Protein AF-A0A0A9YXP7-F1 (afdb_monomer)

pLDDT: mean 76.03, std 18.48, range [41.91, 94.75]

Organism: Lygus hesperus (NCBI:txid30085)

Structure (mmCIF, N/CA/C/O backbone):
data_AF-A0A0A9YXP7-F1
#
_entry.id   AF-A0A0A9YXP7-F1
#
loop_
_atom_site.group_PDB
_atom_site.id
_atom_site.type_symbol
_atom_site.label_atom_id
_atom_site.label_alt_id
_atom_site.label_comp_id
_atom_site.label_asym_id
_atom_site.label_entity_id
_atom_site.label_seq_id
_atom_site.pdbx_PDB_ins_code
_atom_site.Cartn_x
_atom_site.Cartn_y
_atom_site.Cartn_z
_atom_site.occupancy
_atom_site.B_iso_or_equiv
_atom_site.auth_seq_id
_atom_site.auth_comp_id
_atom_site.auth_asym_id
_atom_site.auth_atom_id
_atom_site.pdbx_PDB_model_num
ATOM 1 N N . MET A 1 1 ? -38.072 13.323 84.840 1.00 43.09 1 MET A N 1
ATOM 2 C CA . MET A 1 1 ? -38.131 12.289 83.784 1.00 43.09 1 MET A CA 1
ATOM 3 C C . MET A 1 1 ? -38.565 12.978 82.491 1.00 43.09 1 MET A C 1
ATOM 5 O O . MET A 1 1 ? -39.539 13.714 82.524 1.00 43.09 1 MET A O 1
ATOM 9 N N . MET A 1 2 ? -37.765 12.872 81.425 1.00 55.41 2 MET A N 1
ATOM 10 C CA . MET A 1 2 ? -37.978 13.481 80.089 1.00 55.41 2 MET A CA 1
ATOM 11 C C . MET A 1 2 ? -39.041 12.689 79.277 1.00 55.41 2 MET A C 1
ATOM 13 O O . MET A 1 2 ? -39.291 11.553 79.682 1.00 55.41 2 MET A O 1
ATOM 17 N N . PRO A 1 3 ? -39.653 13.198 78.168 1.00 49.94 3 PRO A N 1
ATOM 18 C CA . PRO A 1 3 ? -38.932 13.533 76.923 1.00 49.94 3 PRO A CA 1
ATOM 19 C C . PRO A 1 3 ? -39.454 14.720 76.071 1.00 49.94 3 PRO A C 1
ATOM 21 O O . PRO A 1 3 ? -40.527 15.274 76.277 1.00 49.94 3 PRO A O 1
ATOM 24 N N . LYS A 1 4 ? -38.610 15.113 75.104 1.00 57.34 4 LYS A N 1
ATOM 25 C CA . LYS A 1 4 ? -38.695 16.284 74.207 1.00 57.34 4 LYS A CA 1
ATOM 26 C C . LYS A 1 4 ? -39.688 16.102 73.033 1.00 57.34 4 LYS A C 1
ATOM 28 O O . LYS A 1 4 ? -39.915 14.965 72.618 1.00 57.34 4 LYS A O 1
ATOM 33 N N . PRO A 1 5 ? -40.214 17.196 72.440 1.00 53.53 5 PRO A N 1
ATOM 34 C CA . PRO A 1 5 ? -41.163 17.141 71.327 1.00 53.53 5 PRO A CA 1
ATOM 35 C C . PRO A 1 5 ? -40.506 16.979 69.943 1.00 53.53 5 PRO A C 1
ATOM 37 O O . PRO A 1 5 ? -39.357 17.357 69.715 1.00 53.53 5 PRO A O 1
ATOM 40 N N . LYS A 1 6 ? -41.289 16.392 69.027 1.00 53.03 6 LYS A N 1
ATOM 41 C CA . LYS A 1 6 ? -40.946 15.980 67.659 1.00 53.03 6 LYS A CA 1
ATOM 42 C C . LYS A 1 6 ? -40.869 17.151 66.668 1.00 53.03 6 LYS A C 1
ATOM 44 O O . LYS A 1 6 ? -41.701 18.052 66.673 1.00 53.03 6 LYS A O 1
ATOM 49 N N . THR A 1 7 ? -39.903 17.042 65.762 1.00 54.31 7 THR A N 1
ATOM 50 C CA . THR A 1 7 ? -39.641 17.858 64.570 1.00 54.31 7 THR A CA 1
ATOM 51 C C . THR A 1 7 ? -40.850 17.957 63.629 1.00 54.31 7 THR A C 1
ATOM 53 O O . THR A 1 7 ? -41.435 16.937 63.268 1.00 54.31 7 THR A O 1
ATOM 56 N N . ARG A 1 8 ? -41.164 19.164 63.138 1.00 48.66 8 ARG A N 1
ATOM 57 C CA . ARG A 1 8 ? -42.039 19.387 61.972 1.00 48.66 8 ARG A CA 1
ATOM 58 C C . ARG A 1 8 ? -41.346 20.342 60.999 1.00 48.66 8 ARG A C 1
ATOM 60 O O . ARG A 1 8 ? -41.334 21.547 61.216 1.00 48.66 8 ARG A O 1
ATOM 67 N N . ARG A 1 9 ? -40.750 19.790 59.937 1.00 43.06 9 ARG A N 1
ATOM 68 C CA . ARG A 1 9 ? -40.288 20.554 58.767 1.00 43.06 9 ARG A CA 1
ATOM 69 C C . ARG A 1 9 ? -41.512 21.132 58.042 1.00 43.06 9 ARG A C 1
ATOM 71 O O . ARG A 1 9 ? -42.441 20.384 57.738 1.00 43.06 9 ARG A O 1
ATOM 78 N N . GLN A 1 10 ? -41.517 22.439 57.780 1.00 42.56 10 GLN A N 1
ATOM 79 C CA . GLN A 1 10 ? -42.403 23.068 56.794 1.00 42.56 10 GLN A CA 1
ATOM 80 C C . GLN A 1 10 ? -41.690 23.164 55.435 1.00 42.56 10 GLN A C 1
ATOM 82 O O . GLN A 1 10 ? -40.469 23.288 55.379 1.00 42.56 10 GLN A O 1
ATOM 87 N N . ARG A 1 11 ? -42.495 23.014 54.375 1.00 45.34 11 ARG A N 1
ATOM 88 C CA . ARG A 1 11 ? -42.159 22.900 52.945 1.00 45.34 11 ARG A CA 1
ATOM 89 C C . ARG A 1 11 ? -41.540 24.169 52.363 1.00 45.34 11 ARG A C 1
ATOM 91 O O . ARG A 1 11 ? -41.946 25.262 52.743 1.00 45.34 11 ARG A O 1
ATOM 98 N N . VAL A 1 12 ? -40.719 23.987 51.328 1.00 52.00 12 VAL A N 1
ATOM 99 C CA . VAL A 1 12 ? -40.520 24.965 50.246 1.00 52.00 12 VAL A CA 1
ATOM 100 C C . VAL A 1 12 ? -40.708 24.219 48.905 1.00 52.00 12 VAL A C 1
ATOM 102 O O . VAL A 1 12 ? -40.349 23.039 48.863 1.00 52.00 12 VAL A O 1
ATOM 105 N N . PRO A 1 13 ? -41.360 24.827 47.892 1.00 47.38 13 PRO A N 1
ATOM 106 C CA . PRO A 1 13 ? -41.987 24.139 46.761 1.00 47.38 13 PRO A CA 1
ATOM 107 C C . PRO A 1 13 ? -41.158 24.157 45.465 1.00 47.38 13 PRO A C 1
ATOM 109 O O . PRO A 1 13 ? -40.316 25.031 45.287 1.00 47.38 13 PRO A O 1
ATOM 112 N N . ASP A 1 14 ? -41.473 23.188 44.601 1.00 50.59 14 ASP A N 1
ATOM 113 C CA . ASP A 1 14 ? -41.343 23.131 43.138 1.00 50.59 14 ASP A CA 1
ATOM 114 C C . ASP A 1 14 ? -40.192 23.924 42.497 1.00 50.59 14 ASP A C 1
ATOM 116 O O . ASP A 1 14 ? -40.327 25.098 42.159 1.00 50.59 14 ASP A O 1
ATOM 120 N N . SER A 1 15 ? -39.087 23.231 42.228 1.00 51.75 15 SER A N 1
ATOM 121 C CA . SER A 1 15 ? -38.166 23.609 41.158 1.00 51.75 15 SER A CA 1
ATOM 122 C C . SER A 1 15 ? -37.606 22.343 40.521 1.00 51.75 15 SER A C 1
ATOM 124 O O . SER A 1 15 ? -36.707 21.711 41.071 1.00 51.75 15 SER A O 1
ATOM 126 N N . GLU A 1 16 ? -38.220 22.008 39.391 1.00 49.91 16 GLU A N 1
ATOM 127 C CA . GLU A 1 16 ? -37.574 21.448 38.206 1.00 49.91 16 GLU A CA 1
ATOM 128 C C . GLU A 1 16 ? -36.792 20.154 38.449 1.00 49.91 16 GLU A C 1
ATOM 130 O O . GLU A 1 16 ? -35.599 20.143 38.751 1.00 49.91 16 GLU A O 1
ATOM 135 N N . ASP A 1 17 ? -37.506 19.043 38.254 1.00 47.84 17 ASP A N 1
ATOM 136 C CA . ASP A 1 17 ? -36.911 17.786 37.830 1.00 47.84 17 ASP A CA 1
ATOM 137 C C . ASP A 1 17 ? -36.052 18.066 36.582 1.00 47.84 17 ASP A C 1
ATOM 139 O O . ASP A 1 17 ? -36.561 18.155 35.462 1.00 47.84 17 ASP A O 1
ATOM 143 N N . GLU A 1 18 ? -34.738 18.231 36.761 1.00 48.19 18 GLU A N 1
ATOM 144 C CA . GLU A 1 18 ? -33.789 17.977 35.681 1.00 48.19 18 GLU A CA 1
ATOM 145 C C . GLU A 1 18 ? -33.803 16.472 35.409 1.00 48.19 18 GLU A C 1
ATOM 147 O O . GLU A 1 18 ? -32.941 15.701 35.841 1.00 48.19 18 GLU A O 1
ATOM 152 N N . ASP A 1 19 ? -34.824 16.064 34.661 1.00 44.59 19 ASP A N 1
ATOM 153 C CA . ASP A 1 19 ? -34.746 14.933 33.765 1.00 44.59 19 ASP A CA 1
ATOM 154 C C . ASP A 1 19 ? -33.557 15.185 32.827 1.00 44.59 19 ASP A C 1
ATOM 156 O O . ASP A 1 19 ? -33.683 15.708 31.720 1.00 44.59 19 ASP A O 1
ATOM 160 N N . ILE A 1 20 ? -32.381 14.712 33.236 1.00 49.94 20 ILE A N 1
ATOM 161 C CA . ILE A 1 20 ? -31.338 14.219 32.331 1.00 49.94 20 ILE A CA 1
ATOM 162 C C . ILE A 1 20 ? -31.859 12.967 31.606 1.00 49.94 20 ILE A C 1
ATOM 164 O O . ILE A 1 20 ? -31.218 11.916 31.567 1.00 49.94 20 ILE A O 1
ATOM 168 N N . ASN A 1 21 ? -33.045 13.072 31.002 1.00 43.00 21 ASN A N 1
ATOM 169 C CA . ASN A 1 21 ? -33.389 12.247 29.875 1.00 43.00 21 ASN A CA 1
ATOM 170 C C . ASN A 1 21 ? -32.443 12.701 28.773 1.00 43.00 21 ASN A C 1
ATOM 172 O O . ASN A 1 21 ? -32.563 13.796 28.224 1.00 43.00 21 ASN A O 1
ATOM 176 N N . SER A 1 22 ? -31.425 11.877 28.557 1.00 44.22 22 SER A N 1
ATOM 177 C CA . SER A 1 22 ? -30.507 11.969 27.442 1.00 44.22 22 SER A CA 1
ATOM 178 C C . SER A 1 22 ? -31.349 12.000 26.182 1.00 44.22 22 SER A C 1
ATOM 180 O O . SER A 1 22 ? -31.736 10.953 25.674 1.00 44.22 22 SER A O 1
ATOM 182 N N . THR A 1 23 ? -31.680 13.204 25.717 1.00 45.41 23 THR A N 1
ATOM 183 C CA . THR A 1 23 ? -32.267 13.416 24.409 1.00 45.41 23 THR A CA 1
ATOM 184 C C . THR A 1 23 ? -31.280 12.802 23.441 1.00 45.41 23 THR A C 1
ATOM 186 O O . THR A 1 23 ? -30.226 13.383 23.161 1.00 45.41 23 THR A O 1
ATOM 189 N N . GLU A 1 24 ? -31.608 11.583 23.013 1.00 50.09 24 GLU A N 1
ATOM 190 C CA . GLU A 1 24 ? -31.184 10.978 21.771 1.00 50.09 24 GLU A CA 1
ATOM 191 C C . GLU A 1 24 ? -31.260 12.088 20.735 1.00 50.09 24 GLU A C 1
ATOM 193 O O . GLU A 1 24 ? -32.302 12.400 20.160 1.00 50.09 24 GLU A O 1
ATOM 198 N N . LYS A 1 25 ? -30.124 12.752 20.527 1.00 47.91 25 LYS A N 1
ATOM 199 C CA . LYS A 1 25 ? -29.861 13.353 19.243 1.00 47.91 25 LYS A CA 1
ATOM 200 C C . LYS A 1 25 ? -29.823 12.143 18.341 1.00 47.91 25 LYS A C 1
ATOM 202 O O . LYS A 1 25 ? -28.817 11.436 18.330 1.00 47.91 25 LYS A O 1
ATOM 207 N N . GLU A 1 26 ? -30.948 11.871 17.687 1.00 47.69 26 GLU A N 1
ATOM 208 C CA . GLU A 1 26 ? -30.986 11.054 16.492 1.00 47.69 26 GLU A CA 1
ATOM 209 C C . GLU A 1 26 ? -29.890 11.609 15.590 1.00 47.69 26 GLU A C 1
ATOM 211 O O . GLU A 1 26 ? -30.033 12.640 14.929 1.00 47.69 26 GLU A O 1
ATOM 216 N N . VAL A 1 27 ? -28.719 10.982 15.681 1.00 57.28 27 VAL A N 1
ATOM 217 C CA . VAL A 1 27 ? -27.621 11.239 14.776 1.00 57.28 27 VAL A CA 1
ATOM 218 C C . VAL A 1 27 ? -28.210 10.855 13.430 1.00 57.28 27 VAL A C 1
ATOM 220 O O . VAL A 1 27 ? -28.653 9.709 13.294 1.00 57.28 27 VAL A O 1
ATOM 223 N N . PRO A 1 28 ? -28.319 11.796 12.477 1.00 45.31 28 PRO A N 1
ATOM 224 C CA . PRO A 1 28 ? -28.971 11.525 11.214 1.00 45.31 28 PRO A CA 1
ATOM 225 C C . PRO A 1 28 ? -28.289 10.299 10.632 1.00 45.31 28 PRO A C 1
ATOM 227 O O . PRO A 1 28 ? -27.077 10.327 10.417 1.00 45.31 28 PRO A O 1
ATOM 230 N N . SER A 1 29 ? -29.077 9.226 10.495 1.00 51.47 29 SER A N 1
ATOM 231 C CA . SER A 1 29 ? -28.698 7.925 9.955 1.00 51.47 29 SER A CA 1
ATOM 232 C C . SER A 1 29 ? -27.613 8.132 8.912 1.00 51.47 29 SER A C 1
ATOM 234 O O . SER A 1 29 ? -27.926 8.565 7.799 1.00 51.47 29 SER A O 1
ATOM 236 N N . HIS A 1 30 ? -26.352 7.863 9.281 1.00 53.53 30 HIS A N 1
ATOM 237 C CA . HIS A 1 30 ? -25.260 7.824 8.325 1.00 53.53 30 HIS A CA 1
ATOM 238 C C . HIS A 1 30 ? -25.697 6.807 7.288 1.00 53.53 30 HIS A C 1
ATOM 240 O O . HIS A 1 30 ? -25.744 5.601 7.544 1.00 53.53 30 HIS A O 1
ATOM 246 N N . SER A 1 31 ? -26.143 7.338 6.151 1.00 52.78 31 SER A N 1
ATOM 247 C CA . SER A 1 31 ? -26.512 6.583 4.977 1.00 52.78 31 SER A CA 1
ATOM 248 C C . SER A 1 31 ? -25.428 5.539 4.804 1.00 52.78 31 SER A C 1
ATOM 250 O O . SER A 1 31 ? -24.266 5.901 4.615 1.00 52.78 31 SER A O 1
ATOM 252 N N . HIS A 1 32 ? -25.801 4.266 4.931 1.00 55.19 32 HIS A N 1
ATOM 253 C CA . HIS A 1 32 ? -24.966 3.149 4.531 1.00 55.19 32 HIS A CA 1
ATOM 254 C C . HIS A 1 32 ? -24.724 3.309 3.026 1.00 55.19 32 HIS A C 1
ATOM 256 O O . HIS A 1 32 ? -25.398 2.680 2.207 1.00 55.19 32 HIS A O 1
ATOM 262 N N . PHE A 1 33 ? -23.786 4.174 2.637 1.00 53.22 33 PHE A N 1
ATOM 263 C CA . PHE A 1 33 ? -23.137 4.080 1.347 1.00 53.22 33 PHE A CA 1
ATOM 264 C C . PHE A 1 33 ? -22.398 2.754 1.407 1.00 53.22 33 PHE A C 1
ATOM 266 O O . PHE A 1 33 ? -21.276 2.654 1.892 1.00 53.22 33 PHE A O 1
ATOM 273 N N . LYS A 1 34 ? -23.092 1.687 1.001 1.00 62.25 34 LYS A N 1
ATOM 274 C CA . LYS A 1 34 ? -22.461 0.398 0.768 1.00 62.25 34 LYS A CA 1
ATOM 275 C C . LYS A 1 34 ? -21.367 0.681 -0.246 1.00 62.25 34 LYS A C 1
ATOM 277 O O . LYS A 1 34 ? -21.678 1.012 -1.391 1.00 62.25 34 LYS A O 1
ATOM 282 N N . GLY A 1 35 ? -20.116 0.62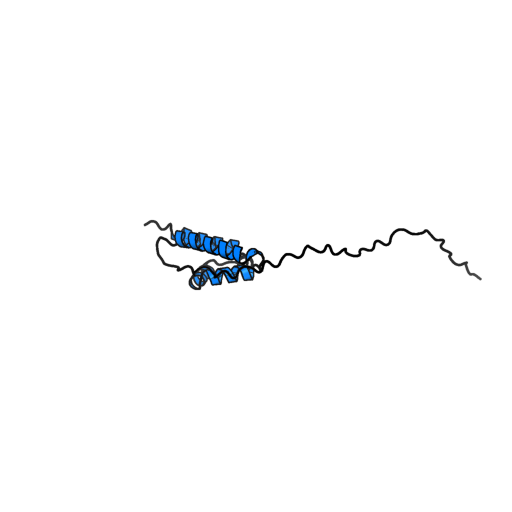8 0.212 1.00 60.66 35 GLY A N 1
ATOM 283 C CA . GLY A 1 35 ? -18.956 0.839 -0.638 1.00 60.66 35 GLY A CA 1
ATOM 284 C C . GLY A 1 35 ? -19.123 0.049 -1.927 1.00 60.66 35 GLY A C 1
ATOM 285 O O . GLY A 1 35 ? -19.615 -1.086 -1.918 1.00 60.66 35 GLY A O 1
ATOM 286 N N . VAL A 1 36 ? -18.779 0.675 -3.048 1.00 67.81 36 VAL A N 1
ATOM 287 C CA . VAL A 1 36 ? -18.876 0.009 -4.344 1.00 67.81 36 VAL A CA 1
ATOM 288 C C . VAL A 1 36 ? -17.993 -1.238 -4.285 1.00 67.81 36 VAL A C 1
ATOM 290 O O . VAL A 1 36 ? -16.881 -1.194 -3.751 1.00 67.81 36 VAL A O 1
ATOM 293 N N . SER A 1 37 ? -18.481 -2.360 -4.826 1.00 69.31 37 SER A N 1
ATOM 294 C CA . SER A 1 37 ? -17.662 -3.556 -5.050 1.00 69.31 37 SER A CA 1
ATOM 295 C C . SER A 1 37 ? -16.651 -3.250 -6.160 1.00 69.31 37 SER A C 1
ATOM 297 O O . SER A 1 37 ? -16.834 -3.594 -7.327 1.00 69.31 37 SER A O 1
ATOM 299 N N . ALA A 1 38 ? -15.614 -2.492 -5.810 1.00 77.00 38 ALA A N 1
ATOM 300 C CA . ALA A 1 38 ? -14.483 -2.232 -6.674 1.00 77.00 38 ALA A CA 1
ATOM 301 C C . ALA A 1 38 ? -13.574 -3.461 -6.648 1.00 77.00 38 ALA A C 1
ATOM 303 O O . ALA A 1 38 ? -13.367 -4.085 -5.607 1.00 77.00 38 ALA A O 1
ATOM 304 N N . LYS A 1 39 ? -13.036 -3.829 -7.810 1.00 82.94 39 LYS A N 1
ATOM 305 C CA . LYS A 1 39 ? -12.023 -4.881 -7.870 1.00 82.94 39 LYS A CA 1
ATOM 306 C C . LYS A 1 39 ? -10.721 -4.326 -7.285 1.00 82.94 39 LYS A C 1
ATOM 308 O O . LYS A 1 39 ? -10.392 -3.177 -7.598 1.00 82.94 39 LYS A O 1
ATOM 313 N N . PRO A 1 40 ? -9.985 -5.103 -6.473 1.00 83.19 40 PRO A N 1
ATOM 314 C CA . PRO A 1 40 ? -8.676 -4.677 -6.004 1.00 83.19 40 PRO A CA 1
ATOM 315 C C . PRO A 1 40 ? -7.764 -4.381 -7.205 1.00 83.19 40 PRO A C 1
ATOM 317 O O . PRO A 1 40 ? -7.935 -4.981 -8.277 1.00 83.19 40 PRO A O 1
ATOM 320 N N . PRO A 1 41 ? -6.817 -3.436 -7.066 1.00 85.12 41 PRO A N 1
ATOM 321 C CA . PRO A 1 41 ? -5.836 -3.181 -8.108 1.00 85.12 41 PRO A CA 1
ATOM 322 C C . PRO A 1 41 ? -5.051 -4.462 -8.401 1.00 85.12 41 PRO A C 1
ATOM 324 O O . PRO A 1 41 ? -4.917 -5.340 -7.550 1.00 85.12 41 PRO A O 1
ATOM 327 N N . LYS A 1 42 ? -4.532 -4.579 -9.626 1.00 88.69 42 LYS A N 1
ATOM 328 C CA . LYS A 1 42 ? -3.661 -5.706 -9.973 1.00 88.69 42 LYS A CA 1
ATOM 329 C C . LYS A 1 42 ? -2.445 -5.712 -9.033 1.00 88.69 42 LYS A C 1
ATOM 331 O O . LYS A 1 42 ? -1.927 -4.619 -8.774 1.00 88.69 42 LYS A O 1
ATOM 336 N N . PRO A 1 43 ? -1.981 -6.890 -8.580 1.00 89.38 43 PRO A N 1
ATOM 337 C CA . PRO A 1 43 ? -0.770 -6.997 -7.779 1.00 89.38 43 PRO A CA 1
ATOM 338 C C . PRO A 1 43 ? 0.405 -6.288 -8.447 1.00 89.38 43 PRO A C 1
ATOM 340 O O . PRO A 1 43 ? 0.525 -6.262 -9.680 1.00 89.38 43 PRO A O 1
ATOM 343 N N . LEU A 1 44 ? 1.253 -5.679 -7.629 1.00 88.19 44 LEU A N 1
ATOM 344 C CA . LEU A 1 44 ? 2.452 -5.011 -8.092 1.00 88.19 44 LEU A CA 1
ATOM 345 C C . LEU A 1 44 ? 3.504 -6.072 -8.409 1.00 88.19 44 LEU A C 1
ATOM 347 O O . LEU A 1 44 ? 4.012 -6.731 -7.514 1.00 88.19 44 LEU A O 1
ATOM 351 N N . ILE A 1 45 ? 3.854 -6.207 -9.684 1.00 85.69 45 ILE A N 1
ATOM 352 C CA . ILE A 1 45 ? 4.929 -7.110 -10.102 1.00 85.69 45 ILE A CA 1
ATOM 353 C C . ILE A 1 45 ? 6.263 -6.462 -9.739 1.00 85.69 45 ILE A C 1
ATOM 355 O O . ILE A 1 45 ? 6.617 -5.417 -10.302 1.00 85.69 45 ILE A O 1
ATOM 359 N N . ILE A 1 46 ? 6.986 -7.080 -8.809 1.00 83.38 46 ILE A N 1
ATOM 360 C CA . ILE A 1 46 ? 8.276 -6.595 -8.327 1.00 83.38 46 ILE A CA 1
ATOM 361 C C . ILE A 1 46 ? 9.367 -7.205 -9.198 1.00 83.38 46 ILE A C 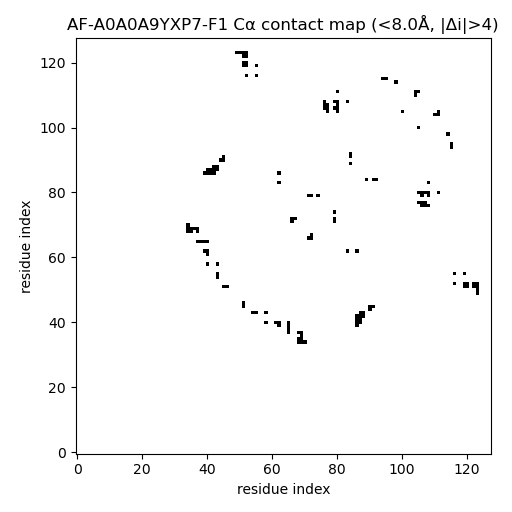1
ATOM 363 O O . ILE A 1 46 ? 9.728 -8.366 -9.053 1.00 83.38 46 ILE A O 1
ATOM 367 N N . ASP A 1 47 ? 9.901 -6.414 -10.125 1.00 80.94 47 ASP A N 1
ATOM 368 C CA . ASP A 1 47 ? 11.048 -6.811 -10.932 1.00 80.94 47 ASP A CA 1
ATOM 369 C C . ASP A 1 47 ? 12.283 -5.981 -10.578 1.00 80.94 47 ASP A C 1
ATOM 371 O O . ASP A 1 47 ? 12.198 -4.819 -10.185 1.00 80.94 47 ASP A O 1
ATOM 375 N N . ALA A 1 48 ? 13.470 -6.565 -10.752 1.00 69.06 48 ALA A N 1
ATOM 376 C CA . ALA A 1 48 ? 14.750 -5.871 -10.576 1.00 69.06 48 ALA A CA 1
ATOM 377 C C . ALA A 1 48 ? 15.024 -4.814 -11.674 1.00 69.06 48 ALA A C 1
ATOM 379 O O . ALA A 1 48 ? 16.169 -4.441 -11.918 1.00 69.06 48 ALA A O 1
ATOM 380 N N . SER A 1 49 ? 13.985 -4.352 -12.376 1.00 66.12 49 SER A N 1
ATOM 381 C CA . SER A 1 49 ? 14.097 -3.393 -13.468 1.00 66.12 49 SER A CA 1
ATOM 382 C C . SER A 1 49 ? 14.301 -1.965 -12.945 1.00 66.12 49 SER A C 1
ATOM 384 O O . SER A 1 49 ? 13.833 -1.596 -11.867 1.00 66.12 49 SER A O 1
ATOM 386 N N . SER A 1 50 ? 14.938 -1.117 -13.758 1.00 66.31 50 SER A N 1
ATOM 387 C CA . SER A 1 50 ? 15.198 0.303 -13.448 1.00 66.31 50 SER A CA 1
ATOM 388 C C . SER A 1 50 ? 13.918 1.148 -13.237 1.00 66.31 50 SER A C 1
ATOM 390 O O . SER A 1 50 ? 13.960 2.254 -12.706 1.00 66.31 50 SER A O 1
ATOM 392 N N . ASN A 1 51 ? 12.733 0.616 -13.566 1.00 82.50 51 ASN A N 1
ATOM 393 C CA . ASN A 1 51 ? 11.479 1.378 -13.584 1.00 82.50 51 ASN A CA 1
ATOM 394 C C . ASN A 1 51 ? 10.572 1.144 -12.364 1.00 82.50 51 ASN A C 1
ATOM 396 O O . ASN A 1 51 ? 9.408 1.563 -12.368 1.00 82.50 51 ASN A O 1
ATOM 400 N N . MET A 1 52 ? 11.077 0.499 -11.308 1.00 86.19 52 MET A N 1
ATOM 401 C CA . MET A 1 52 ? 10.258 0.123 -10.152 1.00 86.19 52 MET A CA 1
ATOM 402 C C . MET A 1 52 ? 9.611 1.330 -9.448 1.00 86.19 52 MET A C 1
ATOM 404 O O . MET A 1 52 ? 8.444 1.276 -9.065 1.00 86.19 52 MET A O 1
ATOM 408 N N . SER A 1 53 ? 10.320 2.460 -9.368 1.00 86.75 53 SER A N 1
ATOM 409 C CA . SER A 1 53 ? 9.798 3.719 -8.811 1.00 86.75 53 SER A CA 1
ATOM 410 C C . SER A 1 53 ? 8.564 4.235 -9.568 1.00 86.75 53 SER A C 1
ATOM 412 O O . SER A 1 53 ? 7.584 4.669 -8.960 1.00 86.75 53 SER A O 1
ATOM 414 N N . GLN A 1 54 ? 8.558 4.143 -10.902 1.00 87.81 54 GLN A N 1
ATOM 415 C CA . GLN A 1 54 ? 7.416 4.567 -11.716 1.00 87.81 54 GLN A CA 1
ATOM 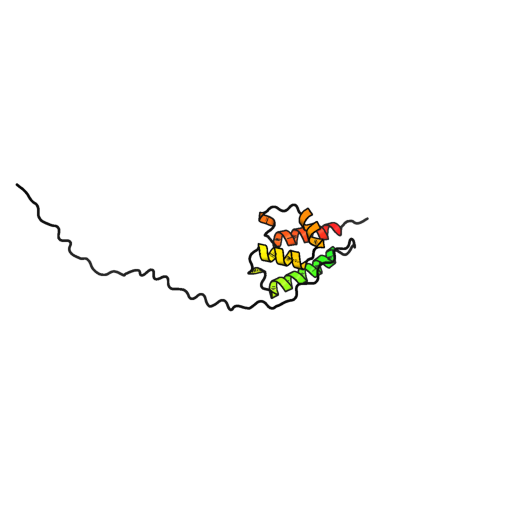416 C C . GLN A 1 54 ? 6.236 3.596 -11.584 1.00 87.81 54 GLN A C 1
ATOM 418 O O . GLN A 1 54 ? 5.097 4.043 -11.431 1.00 87.81 54 GLN A O 1
ATOM 423 N N . LYS A 1 55 ? 6.499 2.282 -11.591 1.00 89.62 55 LYS A N 1
ATOM 424 C CA . LYS A 1 55 ? 5.466 1.255 -11.372 1.00 89.62 55 LYS A CA 1
ATOM 425 C C . LYS A 1 55 ? 4.795 1.416 -10.011 1.00 89.62 55 LYS A C 1
ATOM 427 O O . LYS A 1 55 ? 3.569 1.404 -9.939 1.00 89.62 55 LYS A O 1
ATOM 432 N N . TRP A 1 56 ? 5.589 1.658 -8.968 1.00 91.12 56 TRP A N 1
ATOM 433 C CA . TRP A 1 56 ? 5.096 1.954 -7.628 1.00 91.12 56 TRP A CA 1
ATOM 434 C C . TRP A 1 56 ? 4.172 3.175 -7.612 1.00 91.12 56 TRP A C 1
ATOM 436 O O . TRP A 1 56 ? 3.057 3.069 -7.121 1.00 91.12 56 TRP A O 1
ATOM 446 N N . LYS A 1 57 ? 4.581 4.307 -8.204 1.00 90.69 57 LYS A N 1
ATOM 447 C CA . LYS A 1 57 ? 3.760 5.536 -8.250 1.00 90.69 57 LYS A CA 1
ATOM 448 C C . LYS A 1 57 ? 2.408 5.334 -8.939 1.00 90.69 57 LYS A C 1
ATOM 450 O O . LYS A 1 57 ? 1.406 5.903 -8.516 1.00 90.69 57 LYS A O 1
ATOM 455 N N . ILE A 1 58 ? 2.381 4.562 -10.026 1.00 91.38 58 ILE A N 1
ATOM 456 C CA . ILE A 1 58 ? 1.136 4.254 -10.742 1.00 91.38 58 ILE A CA 1
ATOM 457 C C . ILE A 1 58 ? 0.251 3.354 -9.877 1.00 91.38 58 ILE A C 1
ATOM 459 O O . ILE A 1 58 ? -0.945 3.605 -9.732 1.00 91.38 58 ILE A O 1
ATOM 463 N N . TRP A 1 59 ? 0.839 2.313 -9.291 1.00 93.62 59 TRP A N 1
ATOM 464 C CA . TRP A 1 59 ? 0.110 1.356 -8.472 1.00 93.62 59 TRP A CA 1
ATOM 465 C C . TRP A 1 59 ? -0.431 1.983 -7.179 1.00 93.62 59 TRP A C 1
ATOM 467 O O . TRP A 1 59 ? -1.605 1.793 -6.871 1.00 93.62 59 TRP A O 1
ATOM 477 N N . SER A 1 60 ? 0.365 2.791 -6.472 1.00 93.19 60 SER A N 1
ATOM 478 C CA . SER A 1 60 ? -0.053 3.454 -5.231 1.00 93.19 60 SER A CA 1
ATOM 479 C C . SER A 1 60 ? -1.254 4.370 -5.462 1.00 93.19 60 SER A C 1
ATOM 481 O O . SER A 1 60 ? -2.231 4.302 -4.721 1.00 93.19 60 SER A O 1
ATOM 483 N N . ARG A 1 61 ? -1.248 5.129 -6.565 1.00 93.81 61 ARG A N 1
ATOM 484 C CA . ARG A 1 61 ? -2.388 5.955 -6.980 1.00 93.81 61 ARG A CA 1
ATOM 485 C C . ARG A 1 61 ? -3.639 5.122 -7.273 1.00 93.81 61 ARG A C 1
ATOM 487 O O . ARG A 1 61 ? -4.733 5.503 -6.865 1.00 93.81 61 ARG A O 1
ATOM 494 N N . ASN A 1 62 ? -3.492 3.987 -7.958 1.00 93.69 62 ASN A N 1
ATOM 495 C CA . ASN A 1 62 ? -4.616 3.081 -8.213 1.00 93.69 62 ASN A CA 1
ATOM 496 C C . ASN A 1 62 ? -5.181 2.505 -6.908 1.00 93.69 62 ASN A C 1
ATOM 498 O O . ASN A 1 62 ? -6.399 2.390 -6.762 1.00 93.69 62 ASN A O 1
ATOM 502 N N . PHE A 1 63 ? -4.310 2.169 -5.955 1.00 94.38 63 PHE A N 1
ATOM 503 C CA . PHE A 1 63 ? -4.728 1.719 -4.635 1.00 94.38 63 PHE A CA 1
ATOM 504 C C . PHE A 1 63 ? -5.462 2.820 -3.860 1.00 94.38 63 PHE A C 1
ATOM 506 O O . PHE A 1 63 ? -6.470 2.528 -3.230 1.00 94.38 63 PHE A O 1
ATOM 513 N N . ASP A 1 64 ? -5.026 4.080 -3.931 1.00 93.62 64 ASP A N 1
ATOM 514 C CA . ASP A 1 64 ? -5.711 5.197 -3.263 1.00 93.62 64 ASP A CA 1
ATOM 515 C C . ASP A 1 64 ? -7.141 5.396 -3.789 1.00 93.62 64 ASP A C 1
ATOM 517 O O . ASP A 1 64 ? -8.079 5.604 -3.011 1.00 93.62 64 ASP A O 1
ATOM 521 N N . TRP A 1 65 ? -7.343 5.261 -5.102 1.00 93.38 65 TRP A N 1
ATOM 522 C CA . TRP A 1 65 ? -8.681 5.274 -5.696 1.00 93.38 65 TRP A CA 1
ATOM 523 C C . TRP A 1 65 ? -9.534 4.096 -5.239 1.00 93.38 65 TRP A C 1
ATOM 525 O O . TRP A 1 65 ? -10.691 4.289 -4.871 1.00 93.38 65 TRP A O 1
ATOM 535 N N . TYR A 1 66 ? -8.962 2.892 -5.210 1.00 93.19 66 TYR A N 1
ATOM 536 C CA . TYR A 1 66 ? -9.638 1.708 -4.686 1.00 93.19 66 TYR A CA 1
ATOM 537 C C . TYR A 1 66 ? -10.021 1.876 -3.206 1.00 93.19 66 TYR A C 1
ATOM 539 O O . TYR A 1 66 ? -11.167 1.638 -2.829 1.00 93.19 66 TYR A O 1
ATOM 547 N N . ALA A 1 67 ? -9.097 2.363 -2.375 1.00 92.44 67 ALA A N 1
ATOM 548 C CA . ALA A 1 67 ? -9.318 2.614 -0.955 1.00 92.44 67 ALA A CA 1
ATOM 549 C C . ALA A 1 67 ? -10.431 3.645 -0.730 1.00 92.44 67 ALA A C 1
ATOM 551 O O . ALA A 1 67 ? -11.259 3.475 0.163 1.00 92.44 67 ALA A O 1
ATOM 552 N N . THR A 1 68 ? -10.492 4.681 -1.567 1.00 92.00 68 THR A N 1
ATOM 553 C CA . THR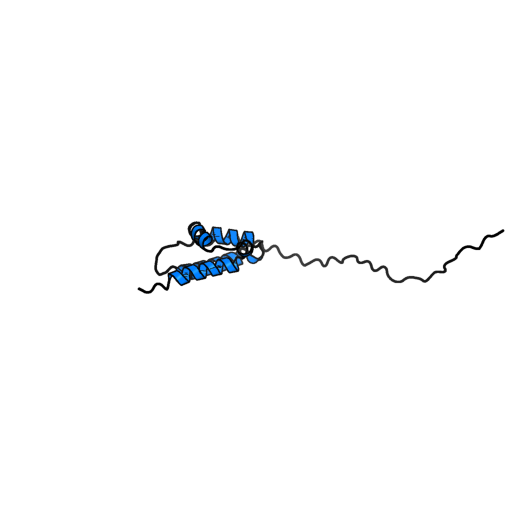 A 1 68 ? -11.569 5.677 -1.527 1.00 92.00 68 THR A CA 1
ATOM 554 C C . THR A 1 68 ? -12.907 5.066 -1.947 1.00 92.0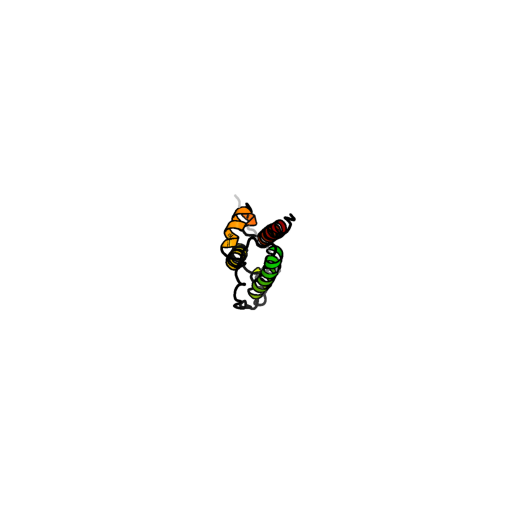0 68 THR A C 1
ATOM 556 O O . THR A 1 68 ? -13.895 5.215 -1.235 1.00 92.00 68 THR A O 1
ATOM 559 N N . ALA A 1 69 ? -12.941 4.316 -3.054 1.00 89.38 69 ALA A N 1
ATOM 560 C CA . ALA A 1 69 ? -14.158 3.683 -3.572 1.00 89.38 69 ALA A CA 1
ATOM 561 C C . ALA A 1 69 ? -14.759 2.634 -2.617 1.00 89.38 69 ALA A C 1
ATOM 563 O O . ALA A 1 69 ? -15.978 2.458 -2.560 1.00 89.38 69 ALA A O 1
ATOM 564 N N . CYS A 1 70 ? -13.904 1.943 -1.861 1.00 89.06 70 CYS A N 1
ATOM 565 C CA . CYS A 1 70 ? -14.296 0.939 -0.875 1.00 89.06 70 CYS A CA 1
ATOM 566 C C . CYS A 1 70 ? -14.448 1.487 0.551 1.00 89.06 70 CYS A C 1
ATOM 568 O O . CYS A 1 70 ? -14.616 0.680 1.470 1.00 89.06 70 CYS A O 1
ATOM 570 N N . TYR A 1 71 ? -14.355 2.810 0.743 1.00 89.94 71 TYR A N 1
ATOM 571 C CA . TYR A 1 71 ? -14.400 3.461 2.059 1.00 89.94 71 TYR A CA 1
ATOM 572 C C . TYR A 1 71 ? -13.436 2.812 3.062 1.00 89.94 71 TYR A C 1
ATOM 574 O O . TYR A 1 71 ? -13.749 2.589 4.227 1.00 89.94 71 TYR A O 1
ATOM 582 N N . LEU A 1 72 ? -12.234 2.462 2.597 1.00 90.88 72 LEU A N 1
ATOM 583 C CA . LEU A 1 72 ? -11.245 1.755 3.407 1.00 90.88 72 LEU A CA 1
ATOM 584 C C . LEU A 1 72 ? -10.829 2.580 4.631 1.00 90.88 72 LEU A C 1
ATOM 586 O O . LEU A 1 72 ? -10.556 2.003 5.672 1.00 90.88 72 LEU A O 1
ATOM 590 N N . HIS A 1 73 ? -10.857 3.908 4.519 1.00 89.25 73 HIS A N 1
ATOM 591 C CA . HIS A 1 73 ? -10.547 4.844 5.600 1.00 89.25 73 HIS A CA 1
ATOM 592 C C . HIS A 1 73 ? -11.505 4.756 6.801 1.00 89.25 73 HIS A C 1
ATOM 594 O O . HIS A 1 73 ? -11.105 5.104 7.906 1.00 89.25 73 HIS A O 1
ATOM 600 N N . GLU A 1 74 ? -12.737 4.271 6.610 1.00 90.56 74 GLU A N 1
ATOM 601 C CA . GLU A 1 74 ? -13.702 4.052 7.699 1.00 90.56 74 GLU A CA 1
ATOM 602 C C . GLU A 1 74 ? -13.494 2.702 8.402 1.00 90.56 74 GLU A C 1
ATOM 604 O O . GLU A 1 74 ? -14.079 2.440 9.453 1.00 90.56 74 GLU A O 1
ATOM 609 N N . LYS A 1 75 ? -12.673 1.814 7.827 1.00 90.56 75 LYS A N 1
ATOM 610 C CA . LYS A 1 75 ? -12.435 0.481 8.384 1.00 90.56 75 LYS A CA 1
ATOM 611 C C . LYS A 1 75 ? -11.388 0.520 9.500 1.00 90.56 75 LYS A C 1
ATOM 613 O O . LYS A 1 75 ? -10.541 1.411 9.517 1.00 90.56 75 LYS A O 1
ATOM 618 N N . PRO A 1 76 ? -11.379 -0.480 10.396 1.00 92.94 76 PRO A N 1
ATOM 619 C CA . PRO A 1 76 ? -10.332 -0.626 11.400 1.00 92.94 76 PRO A CA 1
ATOM 620 C C . PRO A 1 76 ? -8.924 -0.673 10.779 1.00 92.94 76 PRO A C 1
ATOM 622 O O . PRO A 1 76 ? -8.765 -1.256 9.702 1.00 92.94 76 PRO A O 1
ATOM 625 N N . PRO A 1 77 ? -7.903 -0.100 11.441 1.00 91.19 77 PRO A N 1
ATOM 626 C CA . PRO A 1 77 ? -6.559 0.076 10.879 1.00 91.19 77 PRO A CA 1
ATOM 627 C C . PRO A 1 77 ? -5.923 -1.240 10.408 1.00 91.19 77 PRO A C 1
ATOM 629 O O . PRO A 1 77 ? -5.448 -1.328 9.275 1.00 91.19 77 PRO A O 1
ATOM 632 N N . ASN A 1 78 ? -6.045 -2.306 11.200 1.00 91.38 78 ASN A N 1
ATOM 633 C CA . ASN A 1 78 ? -5.598 -3.652 10.835 1.00 91.38 78 ASN A CA 1
ATOM 634 C C . ASN A 1 78 ? -6.231 -4.162 9.521 1.00 91.38 78 ASN A C 1
ATOM 636 O O . ASN A 1 78 ? -5.552 -4.763 8.689 1.00 91.38 78 ASN A O 1
ATOM 640 N N . VAL A 1 79 ? -7.522 -3.893 9.287 1.00 92.44 79 VAL A N 1
ATOM 641 C CA . VAL A 1 79 ? -8.223 -4.263 8.045 1.00 92.44 79 VAL A CA 1
ATOM 642 C C . VAL A 1 79 ? -7.715 -3.433 6.872 1.00 92.44 79 VAL A C 1
ATOM 644 O O . VAL A 1 79 ? -7.585 -3.961 5.765 1.00 92.44 79 VAL A O 1
ATOM 647 N N . GLN A 1 80 ? -7.410 -2.151 7.086 1.00 94.12 80 GLN A N 1
ATOM 648 C CA . GLN A 1 80 ? -6.832 -1.301 6.045 1.00 94.12 80 GLN A CA 1
ATOM 649 C C . GLN A 1 80 ? -5.477 -1.841 5.583 1.00 94.12 80 GLN A C 1
ATOM 651 O O . GLN A 1 80 ? -5.256 -1.998 4.380 1.00 94.12 80 GLN A O 1
ATOM 656 N N . VAL A 1 81 ? -4.611 -2.189 6.538 1.00 93.25 81 VAL A N 1
ATOM 657 C CA . VAL A 1 81 ? -3.288 -2.761 6.267 1.00 93.25 81 VAL A CA 1
ATOM 658 C C . VAL A 1 81 ? -3.401 -4.124 5.597 1.00 93.25 81 VAL A C 1
ATOM 660 O O . VAL A 1 81 ? -2.784 -4.338 4.557 1.00 93.25 81 VAL A O 1
ATOM 663 N N . ALA A 1 82 ? -4.239 -5.025 6.113 1.00 92.62 82 ALA A N 1
ATOM 664 C CA . ALA A 1 82 ? -4.448 -6.337 5.502 1.00 92.62 82 ALA A CA 1
ATOM 665 C C . ALA A 1 82 ? -4.962 -6.218 4.057 1.00 92.62 82 ALA A C 1
ATOM 667 O O . ALA A 1 82 ? -4.487 -6.914 3.161 1.00 92.62 82 ALA A O 1
ATOM 668 N N . THR A 1 83 ? -5.890 -5.289 3.806 1.00 93.56 83 THR A N 1
ATOM 669 C CA . THR A 1 83 ? -6.404 -5.015 2.456 1.00 93.56 83 THR A CA 1
ATOM 670 C C . THR A 1 83 ? -5.299 -4.501 1.535 1.00 93.56 83 THR A C 1
ATOM 672 O O . THR A 1 83 ? -5.235 -4.896 0.373 1.00 93.56 83 THR A O 1
ATOM 675 N N . PHE A 1 84 ? -4.426 -3.632 2.043 1.00 94.75 84 PHE A N 1
ATOM 676 C CA . PHE A 1 84 ? -3.274 -3.129 1.303 1.00 94.75 84 PHE A CA 1
ATOM 677 C C . PHE A 1 84 ? -2.280 -4.242 0.957 1.00 94.75 84 PHE A C 1
ATOM 679 O O . PHE A 1 84 ? -1.926 -4.379 -0.213 1.00 94.75 84 PHE A O 1
ATOM 686 N N . MET A 1 85 ? -1.897 -5.069 1.934 1.00 93.06 85 MET A N 1
ATOM 687 C CA . MET A 1 85 ? -0.971 -6.192 1.743 1.00 93.06 85 MET A CA 1
ATOM 688 C C . MET A 1 85 ?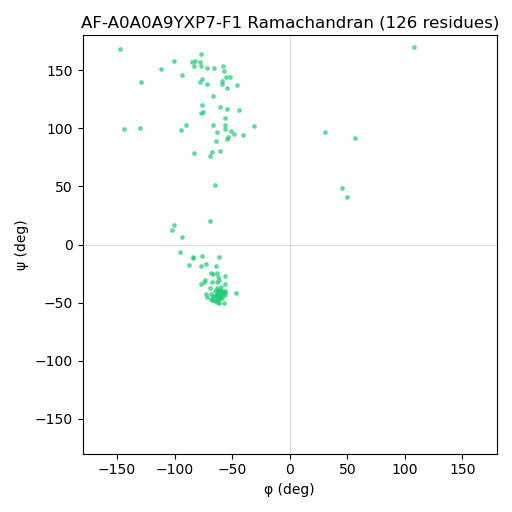 -1.519 -7.225 0.750 1.00 93.06 85 MET A C 1
ATOM 690 O O . MET A 1 85 ? -0.808 -7.678 -0.143 1.00 93.06 85 MET A O 1
ATOM 694 N N . MET A 1 86 ? -2.817 -7.527 0.826 1.00 91.69 86 MET A N 1
ATOM 695 C CA . MET A 1 86 ? -3.466 -8.433 -0.124 1.00 91.69 86 MET A CA 1
ATOM 696 C C . MET A 1 86 ? -3.541 -7.845 -1.543 1.00 91.69 86 MET A C 1
ATOM 698 O O . MET A 1 86 ? -3.482 -8.575 -2.528 1.00 91.69 86 MET A O 1
ATOM 702 N N . ALA A 1 87 ? -3.674 -6.520 -1.665 1.00 93.06 87 ALA A N 1
ATOM 703 C CA . ALA A 1 87 ? -3.754 -5.843 -2.957 1.00 93.06 87 ALA A CA 1
ATOM 704 C C . ALA A 1 87 ? -2.389 -5.695 -3.648 1.00 93.06 87 ALA A C 1
ATOM 706 O O . ALA A 1 87 ? -2.327 -5.710 -4.878 1.00 93.06 87 ALA A O 1
ATOM 707 N N . ILE A 1 88 ? -1.307 -5.502 -2.886 1.00 91.50 88 ILE A N 1
ATOM 708 C CA . ILE A 1 88 ? 0.043 -5.350 -3.449 1.00 91.50 88 ILE A CA 1
ATOM 709 C C . ILE A 1 88 ? 0.609 -6.692 -3.927 1.00 91.50 88 ILE A C 1
ATOM 711 O O . ILE A 1 88 ? 1.275 -6.713 -4.960 1.00 91.50 88 ILE A O 1
ATOM 715 N N . GLY A 1 89 ? 0.257 -7.796 -3.261 1.00 91.00 89 GLY A N 1
ATOM 716 C CA . GLY A 1 89 ? 0.645 -9.158 -3.634 1.00 91.00 89 GLY A CA 1
ATOM 717 C C . GLY A 1 89 ? 1.690 -9.783 -2.707 1.00 91.00 89 GLY A C 1
ATOM 718 O O . GLY A 1 89 ? 2.269 -9.114 -1.853 1.00 91.00 89 GLY A O 1
ATOM 719 N N . GLU A 1 90 ? 1.921 -11.084 -2.890 1.00 87.81 90 GLU A N 1
ATOM 720 C CA . GLU A 1 90 ? 2.783 -11.910 -2.030 1.00 87.81 90 GLU A CA 1
ATOM 721 C C . GLU A 1 90 ? 4.252 -11.464 -2.047 1.00 87.81 90 GLU A C 1
ATOM 723 O O . GLU A 1 90 ? 4.873 -11.403 -0.990 1.00 87.81 90 GLU A O 1
ATOM 728 N N . ASP A 1 91 ? 4.777 -11.029 -3.198 1.00 85.12 91 ASP A N 1
ATOM 729 C CA . ASP A 1 91 ? 6.156 -10.523 -3.332 1.00 85.12 91 ASP A CA 1
ATOM 730 C C . ASP A 1 91 ? 6.455 -9.346 -2.382 1.00 85.12 91 ASP A C 1
ATOM 732 O O . ASP A 1 91 ? 7.598 -9.096 -1.993 1.00 85.12 91 ASP A O 1
ATOM 736 N N . ALA A 1 92 ? 5.428 -8.585 -1.999 1.00 86.88 92 ALA A N 1
ATOM 737 C CA . ALA A 1 92 ? 5.585 -7.466 -1.084 1.00 86.88 92 ALA A CA 1
ATOM 738 C C . ALA A 1 92 ? 5.742 -7.896 0.379 1.00 86.88 92 ALA A C 1
ATOM 740 O O . ALA A 1 92 ? 6.207 -7.085 1.178 1.00 86.88 92 ALA A O 1
ATOM 741 N N . ILE A 1 93 ? 5.362 -9.129 0.734 1.00 89.19 93 ILE A N 1
ATOM 742 C CA . ILE A 1 93 ? 5.507 -9.671 2.092 1.00 89.19 93 ILE A CA 1
ATOM 743 C C . ILE A 1 93 ? 6.991 -9.749 2.447 1.00 89.19 93 ILE A C 1
ATOM 745 O O . ILE A 1 93 ? 7.395 -9.232 3.483 1.00 89.19 93 ILE A O 1
ATOM 749 N N . GLU A 1 94 ? 7.824 -10.262 1.538 1.00 87.88 94 GLU A N 1
ATOM 750 C CA . GLU A 1 94 ? 9.273 -10.336 1.758 1.00 87.88 94 GLU A CA 1
ATOM 751 C C . GLU A 1 94 ? 9.883 -8.952 2.011 1.00 87.88 94 GLU A C 1
ATOM 753 O O . GLU A 1 94 ? 10.725 -8.777 2.888 1.00 87.88 94 GLU A O 1
ATOM 758 N N . ILE A 1 95 ? 9.435 -7.935 1.266 1.00 89.44 95 ILE A N 1
ATOM 759 C CA . ILE A 1 95 ? 9.886 -6.551 1.451 1.00 89.44 95 ILE A CA 1
ATOM 760 C C . ILE A 1 95 ? 9.387 -5.993 2.782 1.00 89.44 95 ILE A C 1
ATOM 762 O O . ILE A 1 95 ? 10.144 -5.322 3.485 1.00 89.44 95 ILE A O 1
ATOM 766 N N . PHE A 1 96 ? 8.131 -6.256 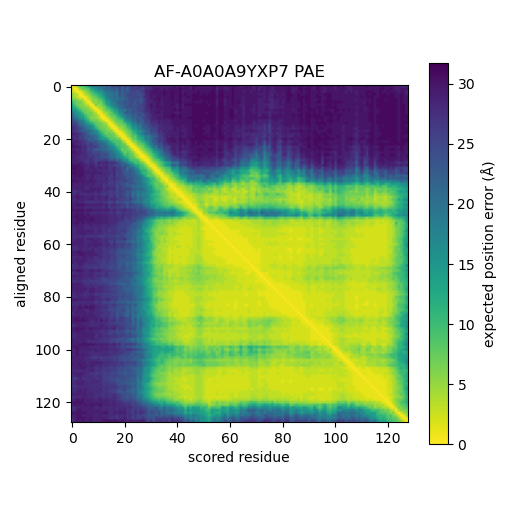3.125 1.00 90.25 96 PHE A N 1
ATOM 767 C CA . PHE A 1 96 ? 7.525 -5.805 4.367 1.00 90.25 96 PHE A CA 1
ATOM 768 C C . PHE A 1 96 ? 8.285 -6.325 5.589 1.00 90.25 96 PHE A C 1
ATOM 770 O O . PHE A 1 96 ? 8.604 -5.542 6.487 1.00 90.25 96 PHE A O 1
ATOM 777 N N . ASP A 1 97 ? 8.685 -7.595 5.561 1.00 89.06 97 ASP A N 1
ATOM 778 C CA . ASP A 1 97 ? 9.482 -8.220 6.617 1.00 89.06 97 ASP A CA 1
ATOM 779 C C . ASP A 1 97 ? 10.860 -7.547 6.783 1.00 89.06 97 ASP A C 1
ATOM 781 O O . ASP A 1 97 ? 11.397 -7.478 7.891 1.00 89.06 97 ASP A O 1
ATOM 785 N N . THR A 1 98 ? 11.420 -6.943 5.722 1.00 89.50 98 THR A N 1
ATOM 786 C CA . THR A 1 98 ? 12.682 -6.180 5.822 1.00 89.50 98 THR A CA 1
ATOM 787 C C . THR A 1 98 ? 12.553 -4.831 6.534 1.00 89.50 98 THR A C 1
ATOM 789 O O . THR A 1 98 ? 13.565 -4.248 6.931 1.00 89.50 98 THR A O 1
ATOM 792 N N . PHE A 1 99 ? 11.339 -4.295 6.704 1.00 88.19 99 PHE A N 1
ATOM 793 C CA . PHE A 1 99 ? 11.146 -2.957 7.271 1.00 88.19 99 PHE A CA 1
ATOM 794 C C . PHE A 1 99 ? 11.334 -2.882 8.787 1.00 88.19 99 PHE A C 1
ATOM 796 O O . PHE A 1 99 ? 11.412 -1.762 9.303 1.00 88.19 99 PHE A O 1
ATOM 803 N N . ALA A 1 100 ? 11.445 -4.029 9.473 1.00 83.50 100 ALA A N 1
ATOM 804 C CA . ALA A 1 100 ? 11.661 -4.131 10.919 1.00 83.50 100 ALA A CA 1
ATOM 805 C C . ALA A 1 100 ? 10.744 -3.175 11.712 1.00 83.50 100 ALA A C 1
ATOM 807 O O . ALA A 1 100 ? 11.197 -2.380 12.539 1.00 83.50 100 ALA A O 1
ATOM 808 N N . LEU A 1 101 ? 9.448 -3.203 11.386 1.00 86.56 101 LEU A N 1
ATOM 809 C CA . LEU A 1 101 ? 8.442 -2.336 11.996 1.00 86.56 101 LEU A CA 1
ATOM 810 C C . LEU A 1 101 ? 8.160 -2.757 13.442 1.00 86.56 101 LEU A C 1
ATOM 812 O O . LEU A 1 101 ? 8.300 -3.920 13.815 1.00 86.56 101 LEU A O 1
ATOM 816 N N . THR A 1 102 ? 7.750 -1.793 14.263 1.00 87.69 102 THR A N 1
ATOM 817 C CA . THR A 1 102 ? 7.250 -2.050 15.626 1.00 87.69 102 THR A CA 1
ATOM 818 C C . THR A 1 102 ? 5.765 -2.400 15.601 1.00 87.69 102 THR A C 1
ATOM 820 O O . THR A 1 102 ? 5.067 -1.972 14.689 1.00 87.69 102 THR A O 1
ATOM 823 N N . GLU A 1 103 ? 5.249 -3.099 16.621 1.00 82.62 103 GLU A N 1
ATOM 824 C CA . GLU A 1 103 ? 3.826 -3.501 16.727 1.00 82.62 103 GLU A CA 1
ATOM 825 C C . GLU A 1 103 ? 2.844 -2.361 16.416 1.00 82.62 103 GLU A C 1
ATOM 827 O O . GLU A 1 103 ? 1.902 -2.538 15.655 1.00 82.62 103 GLU A O 1
ATOM 832 N N . LYS A 1 104 ? 3.119 -1.146 16.905 1.00 81.56 104 LYS A N 1
ATOM 833 C CA . LYS A 1 104 ? 2.274 0.036 16.655 1.00 81.56 104 LYS A CA 1
ATOM 834 C C . LYS A 1 104 ? 2.284 0.516 15.200 1.00 81.56 104 LYS A C 1
ATOM 836 O O . LYS A 1 104 ? 1.356 1.193 14.779 1.00 81.56 104 LYS A O 1
ATOM 841 N N . GLN A 1 105 ? 3.342 0.217 14.452 1.00 86.56 105 GLN A N 1
ATOM 842 C CA . GLN A 1 105 ? 3.497 0.604 13.049 1.00 86.56 105 GLN A CA 1
ATOM 843 C C . GLN A 1 105 ? 2.887 -0.422 12.089 1.00 86.56 105 GLN A C 1
ATOM 845 O O . GLN A 1 105 ? 2.639 -0.070 10.939 1.00 86.56 105 GLN A O 1
ATOM 850 N N . TYR A 1 106 ? 2.625 -1.657 12.540 1.00 86.38 106 TYR A N 1
ATOM 851 C CA . TYR A 1 106 ? 1.960 -2.678 11.719 1.00 86.38 106 TYR A CA 1
ATOM 852 C C . TYR A 1 106 ? 0.514 -2.322 11.390 1.00 86.38 106 TYR A C 1
ATOM 854 O O . TYR A 1 106 ? 0.012 -2.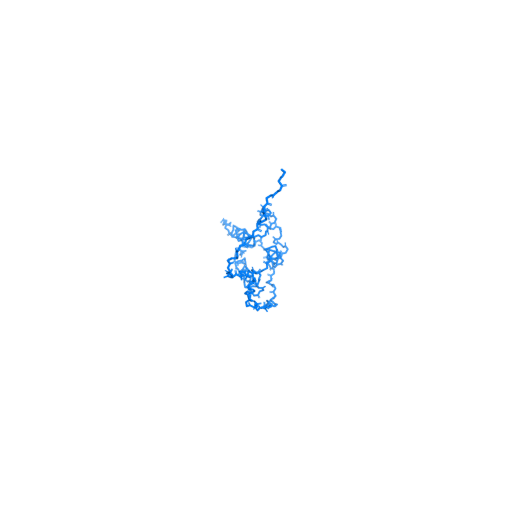758 10.363 1.00 86.38 106 TYR A O 1
ATOM 862 N N . ASP A 1 107 ? -0.136 -1.511 12.221 1.00 88.25 107 ASP A N 1
ATOM 863 C CA . ASP A 1 107 ? -1.520 -1.092 12.006 1.00 88.25 107 ASP A CA 1
ATOM 864 C C . ASP A 1 107 ? -1.627 0.265 11.285 1.00 88.25 107 ASP A C 1
ATOM 866 O O . ASP A 1 107 ? -2.713 0.682 10.886 1.00 88.25 107 ASP A O 1
ATOM 870 N N . ASP A 1 108 ? -0.509 0.963 11.066 1.00 91.44 108 ASP A N 1
ATOM 871 C CA . ASP A 1 108 ? -0.509 2.270 10.411 1.00 91.44 108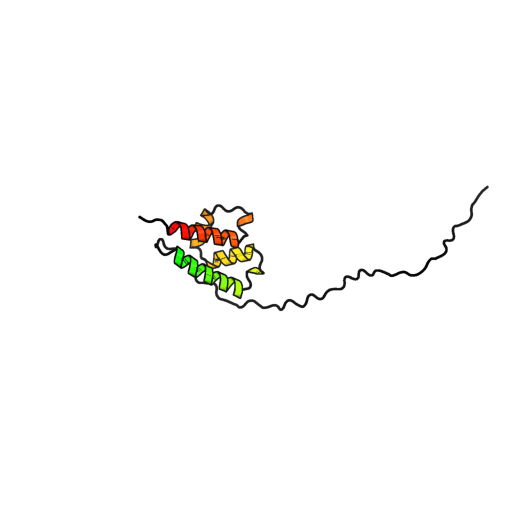 ASP A CA 1
ATOM 872 C C . ASP A 1 108 ? -0.246 2.139 8.905 1.00 91.44 108 ASP A C 1
ATOM 874 O O . ASP A 1 108 ? 0.893 2.067 8.431 1.00 91.44 108 ASP A O 1
ATOM 878 N N . LEU A 1 109 ? -1.331 2.170 8.129 1.00 92.75 109 LEU A N 1
ATOM 879 C CA . LEU A 1 109 ? -1.275 2.131 6.668 1.00 92.75 109 LEU A CA 1
ATOM 880 C C . LEU A 1 109 ? -0.406 3.255 6.071 1.00 92.75 109 LEU A C 1
ATOM 882 O O . LEU A 1 109 ? 0.239 3.049 5.039 1.00 92.75 109 LEU A O 1
ATOM 886 N N . GLY A 1 110 ? -0.385 4.439 6.686 1.00 91.81 110 GLY A N 1
ATOM 887 C CA . GLY A 1 110 ? 0.395 5.581 6.212 1.00 91.81 110 GLY A CA 1
ATOM 888 C C . GLY A 1 110 ? 1.895 5.320 6.315 1.00 91.81 110 GLY A C 1
ATOM 889 O O . GLY A 1 110 ? 2.622 5.497 5.333 1.00 91.81 110 GLY A O 1
ATOM 890 N N . ILE A 1 111 ? 2.342 4.818 7.470 1.00 92.62 111 ILE A N 1
ATOM 891 C CA . ILE A 1 111 ? 3.748 4.449 7.701 1.00 92.62 111 ILE A CA 1
ATOM 892 C C . ILE A 1 111 ? 4.177 3.346 6.731 1.00 92.62 111 ILE A C 1
ATOM 894 O O . ILE A 1 111 ? 5.242 3.441 6.116 1.00 92.62 111 ILE A O 1
ATOM 898 N N . ILE A 1 112 ? 3.338 2.327 6.543 1.00 92.50 112 ILE A N 1
ATOM 899 C CA . ILE A 1 112 ? 3.630 1.204 5.645 1.00 92.50 112 ILE A CA 1
ATOM 900 C C . ILE A 1 112 ? 3.788 1.691 4.204 1.00 92.50 112 ILE A C 1
ATOM 902 O O . ILE A 1 112 ? 4.806 1.414 3.563 1.00 92.50 112 ILE A O 1
ATOM 906 N N . LYS A 1 113 ? 2.839 2.491 3.701 1.00 92.88 113 LYS A N 1
ATOM 907 C CA . LYS A 1 113 ? 2.933 3.096 2.363 1.00 92.88 113 LYS A CA 1
ATOM 908 C C . LYS A 1 113 ? 4.207 3.918 2.192 1.00 92.88 113 LYS A C 1
ATOM 910 O O . LYS A 1 113 ? 4.842 3.843 1.138 1.00 92.88 113 LYS A O 1
ATOM 915 N N . GLN A 1 114 ? 4.598 4.679 3.212 1.00 92.31 114 GLN A N 1
ATOM 916 C CA . GLN A 1 114 ? 5.820 5.475 3.170 1.00 92.31 114 GLN A CA 1
ATOM 917 C C . GLN A 1 114 ? 7.071 4.594 3.079 1.00 92.31 114 GLN A C 1
ATOM 919 O O . GLN A 1 114 ? 7.927 4.845 2.235 1.00 92.31 114 GLN A O 1
ATOM 924 N N . LYS A 1 115 ? 7.150 3.516 3.865 1.00 92.38 115 LYS A N 1
ATOM 925 C CA . LYS A 1 115 ? 8.278 2.569 3.831 1.00 92.38 115 LYS A CA 1
ATOM 926 C C . LYS A 1 115 ? 8.433 1.889 2.475 1.00 92.38 115 LYS A C 1
ATOM 928 O O . LYS A 1 115 ? 9.545 1.822 1.953 1.00 92.38 115 LYS A O 1
ATOM 933 N N . PHE A 1 116 ? 7.325 1.464 1.868 1.00 91.94 116 PHE A N 1
ATOM 934 C CA . PHE A 1 116 ? 7.341 0.945 0.501 1.00 91.94 116 PHE A CA 1
ATOM 935 C C . PHE A 1 116 ? 7.801 2.000 -0.506 1.00 91.94 116 PHE A C 1
ATOM 937 O O . PHE A 1 116 ? 8.649 1.715 -1.352 1.00 91.94 116 PHE A O 1
ATOM 944 N N . SER A 1 117 ? 7.309 3.234 -0.386 1.00 90.88 117 SER A N 1
ATOM 945 C CA . SER A 1 117 ? 7.751 4.332 -1.244 1.00 90.88 117 SER A CA 1
ATOM 946 C C . SER A 1 117 ? 9.255 4.575 -1.132 1.00 90.88 117 SER A C 1
ATOM 948 O O . SER A 1 117 ? 9.936 4.656 -2.153 1.00 90.88 117 SER A O 1
ATOM 950 N N . ASP A 1 118 ? 9.796 4.616 0.084 1.00 89.81 118 ASP A N 1
ATOM 951 C CA . ASP A 1 118 ? 11.229 4.789 0.317 1.00 89.81 118 ASP A CA 1
ATOM 952 C C . ASP A 1 118 ? 12.043 3.632 -0.271 1.00 89.81 118 ASP A C 1
ATOM 954 O O . ASP A 1 118 ? 13.091 3.860 -0.877 1.00 89.81 118 ASP A O 1
ATOM 958 N N . TYR A 1 119 ? 11.567 2.393 -0.131 1.00 89.50 119 TYR A N 1
ATOM 959 C CA . TYR A 1 119 ? 12.229 1.207 -0.673 1.00 89.50 119 TYR A CA 1
ATOM 960 C C . TYR A 1 119 ? 12.334 1.252 -2.203 1.00 89.50 119 TYR A C 1
ATOM 962 O O . TYR A 1 119 ? 13.421 1.084 -2.766 1.00 89.50 119 TYR A O 1
ATOM 970 N N . PHE A 1 120 ? 11.221 1.531 -2.888 1.00 86.00 120 PHE A N 1
ATOM 971 C CA . PHE A 1 120 ? 11.186 1.562 -4.352 1.00 86.00 120 PHE A CA 1
ATOM 972 C C . PHE A 1 120 ? 11.880 2.794 -4.942 1.00 86.00 120 PHE A C 1
ATOM 974 O O . PHE A 1 120 ? 12.465 2.704 -6.023 1.00 86.00 120 PHE A O 1
ATOM 981 N N . VAL A 1 121 ? 11.876 3.930 -4.237 1.00 80.75 121 VAL A N 1
ATOM 982 C CA . VAL A 1 121 ? 12.623 5.128 -4.650 1.00 80.75 121 VAL A CA 1
ATOM 983 C C . VAL A 1 121 ? 14.128 4.928 -4.456 1.00 80.75 121 VAL A C 1
ATOM 985 O O . VAL A 1 121 ? 14.890 5.203 -5.384 1.00 80.75 121 VAL A O 1
ATOM 988 N N . LYS A 1 122 ? 14.581 4.382 -3.317 1.00 74.31 122 LYS A N 1
ATOM 989 C CA . LYS A 1 122 ? 16.012 4.108 -3.071 1.00 74.31 122 LYS A CA 1
ATOM 990 C C . LYS A 1 122 ? 16.618 3.180 -4.123 1.00 74.31 122 LYS A C 1
ATOM 992 O O . LYS A 1 122 ? 17.704 3.464 -4.620 1.00 74.31 122 LYS A O 1
ATOM 997 N N . LYS A 1 123 ? 15.903 2.122 -4.522 1.00 62.09 123 LYS A N 1
ATOM 998 C CA . LYS A 1 123 ? 16.359 1.196 -5.574 1.00 62.09 123 LYS A CA 1
ATOM 999 C C . LYS A 1 123 ? 16.498 1.833 -6.963 1.00 62.09 123 LYS A C 1
ATOM 1001 O O . LYS A 1 123 ? 17.204 1.280 -7.793 1.00 62.09 123 LYS A O 1
ATOM 1006 N N . SER A 1 124 ? 15.876 2.986 -7.224 1.00 56.84 124 SER A N 1
ATOM 1007 C CA . SER A 1 124 ? 16.011 3.688 -8.512 1.00 56.84 124 SER A CA 1
ATOM 1008 C C . SER A 1 124 ? 17.248 4.591 -8.623 1.00 56.84 124 SER A C 1
ATOM 1010 O O . SER A 1 124 ? 17.564 5.034 -9.720 1.00 56.84 124 SER A O 1
ATOM 1012 N N . ASN A 1 125 ? 17.966 4.854 -7.520 1.00 55.75 125 ASN A N 1
ATOM 1013 C CA . ASN A 1 125 ? 19.103 5.789 -7.497 1.00 55.75 125 ASN A CA 1
ATOM 1014 C C . ASN A 1 125 ? 20.488 5.107 -7.539 1.00 55.75 125 ASN A C 1
ATOM 1016 O O . ASN A 1 125 ? 21.497 5.722 -7.202 1.00 55.75 125 ASN A O 1
ATOM 1020 N N . ILE A 1 126 ? 20.566 3.834 -7.934 1.00 51.72 126 ILE A N 1
ATOM 1021 C CA . ILE A 1 126 ? 21.850 3.159 -8.179 1.00 51.72 126 ILE A CA 1
ATOM 1022 C C . ILE A 1 126 ? 22.294 3.515 -9.604 1.00 51.72 126 ILE A C 1
ATOM 1024 O O . ILE A 1 126 ? 22.066 2.775 -10.556 1.00 51.72 126 ILE A O 1
ATOM 1028 N N . THR A 1 127 ? 22.838 4.722 -9.756 1.00 47.62 127 THR A N 1
ATOM 1029 C CA . THR A 1 127 ? 23.502 5.161 -10.992 1.00 47.62 127 THR A CA 1
ATOM 1030 C C . THR A 1 127 ? 24.881 4.495 -11.041 1.00 47.62 127 THR A C 1
ATOM 1032 O O . THR A 1 127 ? 25.656 4.665 -10.099 1.00 47.62 127 THR A O 1
ATOM 1035 N N . TYR A 1 128 ? 25.138 3.698 -12.084 1.00 41.91 128 TYR A N 1
ATOM 1036 C CA . TYR A 1 128 ? 26.447 3.101 -12.396 1.00 41.91 128 TYR A CA 1
ATOM 1037 C C . TYR A 1 128 ? 27.385 4.120 -13.047 1.00 41.91 128 TYR A C 1
ATOM 1039 O O . TYR A 1 128 ? 26.873 4.967 -13.816 1.00 41.91 128 TYR A O 1
#

Foldseek 3Di:
DDDDDDDDDDDDDDDDDPPPPVPPPVPPPPPPPQQPPDDQAAAQDDDLDLCLLVSLVVNVVSRVVVCVSNVVVPDQLLSSLVSVDVRNDDVVVVVQVVVPDDPVVSSHPVSSSVSVNCVSVVSNPPDD

Secondary structure (DSSP, 8-state):
---PPPP-PPP--------------------------PPPPPP----SSTTHHHHHHHHHHHHHHHHHHTTGGGS-HHHHHHHHHHHH-THHHHHHHHT---HHHHT-HHHHHHHHHHHHHHGGG---

Sequence (128 aa):
MMPKPKTRRQRVPDSEDEDINSTEKEVPSHSHFKGVSAKPPKPLIIDASSNMSQKWKIWSRNFDWYATACYLHEKPPNVQVATFMMAIGEDAIEIFDTFALTEKQYDDLGIIKQKFSDYFVKKSNITY

Solvent-accessible surface area (backbone atoms only — not comparable to full-atom values): 8178 Å² total; per-residue (Å²): 137,88,89,84,86,83,89,78,89,80,88,85,82,90,78,76,86,80,70,80,66,77,74,75,71,75,67,75,74,75,72,80,73,71,50,52,92,68,75,73,53,77,55,61,82,88,58,98,54,86,56,43,38,60,53,47,56,55,48,52,54,49,43,52,52,45,35,59,50,46,47,35,85,79,46,58,47,58,57,40,28,51,52,49,51,65,30,40,27,75,78,49,50,67,56,56,66,70,63,72,72,54,81,82,48,66,36,34,51,66,60,49,53,47,53,53,50,52,53,37,46,57,69,54,67,77,78,131

Radius of gyration: 30.26 Å; Cα contacts (8 Å, |Δi|>4): 79; chains: 1; bounding box: 69×37×97 Å

Mean predicted aligned error: 14.32 Å